Protein AF-A0A3N5JPS0-F1 (afdb_monomer)

Sequence (145 aa):
MRVRTIHRLLVFFALIMGLPGIAFTQTDYRVVGITFSGNFTIPRAQLLPLCSLQPDKKSIFFKSDQSDIPFSPALLEQDITMLTHFYQREGFLHVQVRSGDPQVNDKKRTVRLTILIQEGLPIRVSEFNLHSVDPADSMMLSSLL

Radius of gyration: 27.39 Å; Cα contacts (8 Å, |Δi|>4): 164; chains: 1; bounding box: 68×57×78 Å

pLDDT: mean 77.96, std 19.3, range [40.16, 98.31]

Structure (mmCIF, N/CA/C/O backbone):
data_AF-A0A3N5JPS0-F1
#
_entry.id   AF-A0A3N5JPS0-F1
#
loop_
_atom_site.group_PDB
_atom_site.id
_atom_site.type_symbol
_atom_site.label_atom_id
_atom_site.label_alt_id
_atom_site.label_comp_id
_atom_site.label_asym_id
_atom_site.label_entity_id
_atom_site.label_seq_id
_atom_site.pdbx_PDB_ins_code
_atom_site.Cartn_x
_atom_site.Cartn_y
_atom_site.Cartn_z
_atom_site.occupancy
_atom_site.B_iso_or_equiv
_atom_site.auth_seq_id
_atom_site.auth_comp_id
_atom_site.auth_asym_id
_atom_site.auth_atom_id
_atom_site.pdbx_PDB_model_num
ATOM 1 N N . MET A 1 1 ? 22.306 36.775 54.691 1.00 49.44 1 MET A N 1
ATOM 2 C CA . MET A 1 1 ? 22.203 35.333 54.348 1.00 49.44 1 MET A CA 1
ATOM 3 C C . MET A 1 1 ? 20.765 35.000 53.948 1.00 49.44 1 MET A C 1
ATOM 5 O O . MET A 1 1 ? 19.949 34.757 54.823 1.00 49.44 1 MET A O 1
ATOM 9 N N . ARG A 1 2 ? 20.406 35.060 52.655 1.00 54.06 2 ARG A N 1
ATOM 10 C CA . ARG A 1 2 ? 19.024 34.778 52.201 1.00 54.06 2 ARG A CA 1
ATOM 11 C C . ARG A 1 2 ? 18.967 34.397 50.709 1.00 54.06 2 ARG A C 1
ATOM 13 O O . ARG A 1 2 ? 18.306 35.048 49.924 1.00 54.06 2 ARG A O 1
ATOM 20 N N . VAL A 1 3 ? 19.734 33.377 50.307 1.00 51.06 3 VAL A N 1
ATOM 21 C CA . VAL A 1 3 ? 19.746 32.857 48.912 1.00 51.06 3 VAL A CA 1
ATOM 22 C C . VAL A 1 3 ? 19.683 31.316 48.857 1.00 51.06 3 VAL A C 1
ATOM 24 O O . VAL A 1 3 ? 19.320 30.733 47.844 1.00 51.06 3 VAL A O 1
ATOM 27 N N . ARG A 1 4 ? 19.940 30.617 49.975 1.00 48.25 4 ARG A N 1
ATOM 28 C CA . ARG A 1 4 ? 19.993 29.141 50.031 1.00 48.25 4 ARG A CA 1
ATOM 29 C C . ARG A 1 4 ? 18.626 28.435 50.064 1.00 48.25 4 ARG A C 1
ATOM 31 O O . ARG A 1 4 ? 18.573 27.238 49.805 1.00 48.25 4 ARG A O 1
ATOM 38 N N . THR A 1 5 ? 17.529 29.136 50.352 1.00 50.34 5 THR A N 1
ATOM 39 C CA . THR A 1 5 ? 16.177 28.545 50.442 1.00 50.34 5 THR A CA 1
ATOM 40 C C . THR A 1 5 ? 15.437 28.472 49.104 1.00 50.34 5 THR A C 1
ATOM 42 O O . THR A 1 5 ? 14.580 27.612 48.945 1.00 50.34 5 THR A O 1
ATOM 45 N N . ILE A 1 6 ? 15.795 29.301 48.117 1.00 53.19 6 ILE A N 1
ATOM 46 C CA . ILE A 1 6 ? 15.101 29.363 46.814 1.00 53.19 6 ILE A CA 1
ATOM 47 C C . ILE A 1 6 ? 15.521 28.189 45.913 1.00 53.19 6 ILE A C 1
ATOM 49 O O . ILE A 1 6 ? 14.703 27.618 45.196 1.00 53.19 6 ILE A O 1
ATOM 53 N N . HIS A 1 7 ? 16.777 27.745 46.024 1.00 48.44 7 HIS A N 1
ATOM 54 C CA . HIS A 1 7 ? 17.292 26.615 45.245 1.00 48.44 7 HIS A CA 1
ATOM 55 C C . HIS A 1 7 ? 16.695 25.262 45.671 1.00 48.44 7 HIS A C 1
ATOM 57 O O . HIS A 1 7 ? 16.560 24.362 44.850 1.00 48.44 7 HIS A O 1
ATOM 63 N N . ARG A 1 8 ? 16.270 25.124 46.937 1.00 49.91 8 ARG A N 1
ATOM 64 C CA . ARG A 1 8 ? 15.576 23.917 47.422 1.00 49.91 8 ARG A CA 1
ATOM 65 C C . ARG A 1 8 ? 14.105 23.852 46.991 1.00 49.91 8 ARG A C 1
ATOM 67 O O . ARG A 1 8 ? 13.559 22.758 46.933 1.00 49.91 8 ARG A O 1
ATOM 74 N N . LEU A 1 9 ? 13.488 24.987 46.649 1.00 50.62 9 LEU A N 1
ATOM 75 C CA . LEU A 1 9 ? 12.098 25.048 46.181 1.00 50.62 9 LEU A CA 1
ATOM 76 C C . LEU A 1 9 ? 11.981 24.762 44.670 1.00 50.62 9 LEU A C 1
ATOM 78 O O . LEU A 1 9 ? 11.037 24.108 44.239 1.00 50.62 9 LEU A O 1
ATOM 82 N N . LEU A 1 10 ? 12.970 25.185 43.872 1.00 50.06 10 LEU A N 1
ATOM 83 C CA . LEU A 1 10 ? 13.001 24.956 42.418 1.00 50.06 10 LEU A CA 1
ATOM 84 C C . LEU A 1 10 ? 13.234 23.486 42.037 1.00 50.06 10 LEU A C 1
ATOM 86 O O . LEU A 1 10 ? 12.631 23.000 41.085 1.00 50.06 10 LEU A O 1
ATOM 90 N N . VAL A 1 11 ? 14.039 22.751 42.810 1.00 52.22 11 VAL A N 1
ATOM 91 C CA . VAL A 1 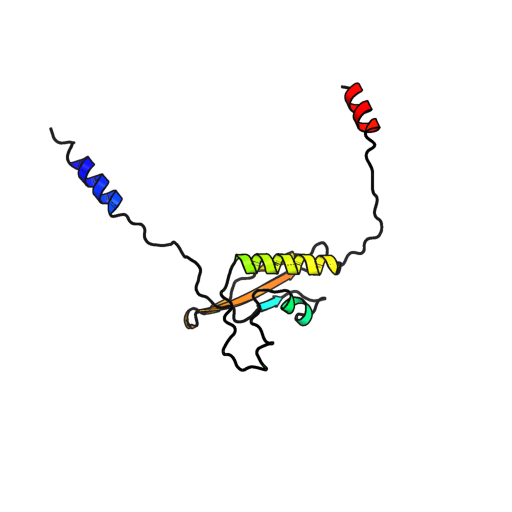11 ? 14.246 21.306 42.587 1.00 52.22 11 VAL A CA 1
ATOM 92 C C . VAL A 1 11 ? 12.985 20.500 42.925 1.00 52.22 11 VAL A C 1
ATOM 94 O O . VAL A 1 11 ? 12.714 19.487 42.291 1.00 52.22 11 VAL A O 1
ATOM 97 N N . PHE A 1 12 ? 12.158 20.980 43.859 1.00 49.59 12 PHE A N 1
ATOM 98 C CA . PHE A 1 12 ? 10.878 20.343 44.182 1.00 49.59 12 PHE A CA 1
ATOM 99 C C . PHE A 1 12 ? 9.798 20.612 43.123 1.00 49.59 12 PHE A C 1
ATOM 101 O O . PHE A 1 12 ? 8.972 19.744 42.851 1.00 49.59 12 PHE A O 1
ATOM 108 N N . PHE A 1 13 ? 9.839 21.776 42.466 1.00 48.88 13 PHE A N 1
ATOM 109 C CA . PHE A 1 13 ? 8.948 22.089 41.344 1.00 48.88 13 PHE A CA 1
ATOM 110 C C . PHE A 1 13 ? 9.322 21.322 40.063 1.00 48.88 13 PHE A C 1
ATOM 112 O O . PHE A 1 13 ? 8.443 20.928 39.303 1.00 48.88 13 PHE A O 1
ATOM 119 N N . ALA A 1 14 ? 10.608 21.012 39.866 1.00 49.66 14 ALA A N 1
ATOM 120 C CA . ALA A 1 14 ? 11.073 20.165 38.764 1.00 49.66 14 ALA A CA 1
ATOM 121 C C . ALA A 1 14 ? 10.759 18.664 38.952 1.00 49.66 14 ALA A C 1
ATOM 123 O O . ALA A 1 14 ? 10.801 17.914 37.982 1.00 49.66 14 ALA A O 1
ATOM 124 N N . LEU A 1 15 ? 10.410 18.220 40.168 1.00 48.59 15 LEU A N 1
ATOM 125 C CA . LEU A 1 15 ? 10.036 16.824 40.447 1.00 48.59 15 LEU A CA 1
ATOM 126 C C . LEU A 1 15 ? 8.514 16.581 40.381 1.00 48.59 15 LEU A C 1
ATOM 128 O O . LEU A 1 15 ? 8.079 15.446 40.216 1.00 48.59 15 LEU A O 1
ATOM 132 N N . ILE A 1 16 ? 7.704 17.643 40.468 1.00 52.31 16 ILE A N 1
ATOM 133 C CA . ILE A 1 16 ? 6.235 17.596 40.310 1.00 52.31 16 ILE A CA 1
ATOM 134 C C . ILE A 1 16 ? 5.809 18.020 38.894 1.00 52.31 16 ILE A C 1
ATOM 136 O O . ILE A 1 16 ? 4.649 17.889 38.524 1.00 52.31 16 ILE A O 1
ATOM 140 N N . MET A 1 17 ? 6.748 18.425 38.039 1.00 51.94 17 MET A N 1
ATOM 141 C CA . MET A 1 17 ? 6.516 18.522 36.599 1.00 51.94 17 MET A CA 1
ATOM 142 C C . MET A 1 17 ? 6.784 17.166 35.938 1.00 51.94 17 MET A C 1
ATOM 144 O O . MET A 1 17 ? 7.565 17.031 34.998 1.00 51.94 17 MET A O 1
ATOM 148 N N . GLY A 1 18 ? 6.080 16.144 36.433 1.00 51.94 18 GLY A N 1
ATOM 149 C CA . GLY A 1 18 ? 5.630 15.108 35.528 1.00 51.94 18 GLY A CA 1
ATOM 150 C C . GLY A 1 18 ? 4.926 15.825 34.382 1.00 51.94 18 GLY A C 1
ATOM 151 O O . GLY A 1 18 ? 3.941 16.528 34.592 1.00 51.94 18 GLY A O 1
ATOM 152 N N . LEU A 1 19 ? 5.461 15.686 33.179 1.00 51.09 19 LEU A N 1
ATOM 153 C CA . LEU A 1 19 ? 4.683 15.797 31.959 1.00 51.09 19 LEU A CA 1
ATOM 154 C C . LEU A 1 19 ? 4.099 14.399 31.701 1.00 51.09 19 LEU A C 1
ATOM 156 O O . LEU A 1 19 ? 4.702 13.631 30.951 1.00 51.09 19 LEU A O 1
ATOM 160 N N . PRO A 1 20 ? 2.979 13.984 32.331 1.00 52.28 20 PRO A N 1
ATOM 161 C CA . PRO A 1 20 ? 2.184 12.926 31.755 1.00 52.28 20 PRO A CA 1
ATOM 162 C C . PRO A 1 20 ? 1.392 13.555 30.605 1.00 52.28 20 PRO A C 1
ATOM 164 O O . PRO A 1 20 ? 0.668 14.531 30.786 1.00 52.28 20 PRO A O 1
ATOM 167 N N . GLY A 1 21 ? 1.526 12.992 29.413 1.00 51.47 21 GLY A N 1
ATOM 168 C CA . GLY A 1 21 ? 0.786 13.434 28.234 1.00 51.47 21 GLY A CA 1
ATOM 169 C C . GLY A 1 21 ? 1.732 14.126 27.264 1.00 51.47 21 GLY A C 1
ATOM 170 O O . GLY A 1 21 ? 2.108 15.270 27.457 1.00 51.47 21 GLY A O 1
ATOM 171 N N . ILE A 1 22 ? 2.208 13.475 26.213 1.00 46.66 22 ILE A N 1
ATOM 172 C CA . ILE A 1 22 ? 1.485 12.550 25.341 1.00 46.66 22 ILE A CA 1
ATOM 173 C C . ILE A 1 22 ? 2.487 11.535 24.801 1.00 46.66 22 ILE A C 1
ATOM 175 O O . ILE A 1 22 ? 2.943 11.607 23.665 1.00 46.66 22 ILE A O 1
ATOM 179 N N . ALA A 1 23 ? 2.810 10.538 25.619 1.00 40.16 23 ALA A N 1
ATOM 180 C CA . ALA A 1 23 ? 3.092 9.240 25.041 1.00 40.16 23 ALA A CA 1
ATOM 181 C C . ALA A 1 23 ? 1.734 8.702 24.562 1.00 40.16 23 ALA A C 1
ATOM 183 O O . ALA A 1 23 ? 1.032 8.022 25.306 1.00 40.16 23 ALA A O 1
ATOM 184 N N . PHE A 1 24 ? 1.314 9.086 23.351 1.00 40.44 24 PHE A N 1
ATOM 185 C CA . PHE A 1 24 ? 0.329 8.310 22.599 1.00 40.44 24 PHE A CA 1
ATOM 186 C C . PHE A 1 24 ? 0.990 6.956 22.322 1.00 40.44 24 PHE A C 1
ATOM 188 O O . PHE A 1 24 ? 1.629 6.756 21.293 1.00 40.44 24 PHE A O 1
ATOM 195 N N . THR A 1 25 ? 0.953 6.051 23.297 1.00 48.25 25 THR A N 1
ATOM 196 C CA . THR A 1 25 ? 1.373 4.671 23.083 1.00 48.25 25 THR A CA 1
ATOM 197 C C . THR A 1 25 ? 0.256 3.952 22.329 1.00 48.25 25 THR A C 1
ATOM 199 O O . THR A 1 25 ? -0.919 4.259 22.520 1.00 48.25 25 THR A O 1
ATOM 202 N N . GLN A 1 26 ? 0.672 3.088 21.395 1.00 50.97 26 GLN A N 1
ATOM 203 C CA . GLN A 1 26 ? -0.107 2.367 20.375 1.00 50.97 26 GLN A CA 1
ATOM 204 C C . GLN A 1 26 ? -1.632 2.468 20.499 1.00 50.97 26 GLN A C 1
ATOM 206 O O . GLN A 1 26 ? -2.260 1.879 21.374 1.00 50.97 26 GLN A O 1
ATOM 211 N N . THR A 1 27 ? -2.223 3.204 19.564 1.00 57.75 27 THR A N 1
ATOM 212 C CA . THR A 1 27 ? -3.659 3.388 19.418 1.00 57.75 27 THR A CA 1
ATOM 213 C C . THR A 1 27 ? -4.357 2.023 19.300 1.00 57.75 27 THR A C 1
ATOM 215 O O . THR A 1 27 ? -4.163 1.323 18.312 1.00 57.75 27 THR A O 1
ATOM 218 N N . ASP A 1 28 ? -5.186 1.663 20.290 1.00 73.88 28 ASP A N 1
ATOM 219 C CA . ASP A 1 28 ? -6.029 0.446 20.378 1.00 73.88 28 ASP A CA 1
ATOM 220 C C . ASP A 1 28 ? -7.165 0.435 19.327 1.00 73.88 28 ASP A C 1
ATOM 222 O O . ASP A 1 28 ? -8.338 0.223 19.628 1.00 73.88 28 ASP A O 1
ATOM 226 N N . TYR A 1 29 ? -6.839 0.768 18.079 1.00 86.44 29 TYR A N 1
ATOM 227 C CA . TYR A 1 29 ? -7.777 0.824 16.968 1.00 86.44 29 TYR A CA 1
ATOM 228 C C . TYR A 1 29 ? -7.654 -0.443 16.142 1.00 86.44 29 TYR A C 1
ATOM 230 O O . TYR A 1 29 ? -6.555 -0.881 15.818 1.00 86.44 29 TYR A O 1
ATOM 238 N N . ARG A 1 30 ? -8.791 -1.015 15.759 1.00 87.88 30 ARG A N 1
ATOM 239 C CA . ARG A 1 30 ? -8.849 -2.229 14.936 1.00 87.88 30 ARG A CA 1
ATOM 240 C C . ARG A 1 30 ? -9.088 -1.889 13.477 1.00 87.88 30 ARG A C 1
ATOM 242 O O . ARG A 1 30 ? -9.921 -1.032 13.163 1.00 87.88 30 ARG A O 1
ATOM 249 N N . VAL A 1 31 ? -8.389 -2.573 12.580 1.00 87.75 31 VAL A N 1
ATOM 250 C CA . VAL A 1 31 ? -8.564 -2.381 11.138 1.00 87.75 31 VAL A CA 1
ATOM 251 C C . VAL A 1 31 ? -9.817 -3.119 10.673 1.00 87.75 31 VAL A C 1
ATOM 253 O O . VAL A 1 31 ? -9.854 -4.343 10.615 1.00 87.75 31 VAL A O 1
ATOM 256 N N . VAL A 1 32 ? -10.857 -2.371 10.296 1.00 87.25 32 VAL A N 1
ATOM 257 C CA . VAL A 1 32 ? -12.124 -2.954 9.800 1.00 87.25 32 VAL A CA 1
ATOM 258 C C . VAL A 1 32 ? -12.119 -3.215 8.300 1.00 87.25 32 VAL A C 1
ATOM 260 O O . VAL A 1 32 ? -12.996 -3.900 7.770 1.00 87.25 32 VAL A O 1
ATOM 263 N N . GLY A 1 33 ? -11.155 -2.647 7.582 1.00 87.19 33 GLY A N 1
ATOM 264 C CA . GLY A 1 33 ? -11.007 -2.911 6.165 1.00 87.19 33 GLY A CA 1
ATOM 265 C C . GLY A 1 33 ? -10.015 -2.001 5.470 1.00 87.19 33 GLY A C 1
ATOM 266 O O . GLY A 1 33 ? -9.729 -0.888 5.913 1.00 87.19 33 GLY A O 1
ATOM 267 N N . ILE A 1 34 ? -9.559 -2.504 4.328 1.00 91.44 34 ILE A N 1
ATOM 268 C CA . ILE A 1 34 ? -8.644 -1.831 3.416 1.00 91.44 34 ILE A CA 1
ATOM 269 C C . ILE A 1 34 ? -9.369 -1.593 2.091 1.00 91.44 34 ILE A C 1
ATOM 271 O O . ILE A 1 34 ? -10.016 -2.493 1.522 1.00 91.44 34 ILE A O 1
ATOM 275 N N . THR A 1 35 ? -9.271 -0.358 1.623 1.00 93.81 35 THR A N 1
ATOM 276 C CA . THR A 1 35 ? -9.745 0.099 0.318 1.00 93.81 35 THR A CA 1
ATOM 277 C C . THR A 1 35 ? -8.559 0.559 -0.517 1.00 93.81 35 THR A C 1
ATOM 279 O O . THR A 1 35 ? -7.552 0.999 0.029 1.00 93.81 35 THR A O 1
ATOM 282 N N . PHE A 1 36 ? -8.672 0.420 -1.834 1.00 96.75 36 PHE A N 1
ATOM 283 C CA . PHE A 1 36 ? -7.640 0.813 -2.786 1.00 96.75 36 PHE A CA 1
ATOM 284 C C . PHE A 1 36 ? -8.229 1.858 -3.726 1.00 96.75 36 PHE A C 1
ATOM 286 O O . PHE A 1 36 ? -9.407 1.764 -4.083 1.00 96.75 36 PHE A O 1
ATOM 293 N N . SER A 1 37 ? -7.423 2.849 -4.091 1.00 97.38 37 SER A N 1
ATOM 294 C CA . SER A 1 37 ? -7.773 3.884 -5.060 1.00 97.38 37 SER A CA 1
ATOM 295 C C . SER A 1 37 ? -6.640 4.038 -6.065 1.00 97.38 37 SER A C 1
ATOM 297 O O . SER A 1 37 ? -5.474 4.026 -5.678 1.00 97.38 37 SER A O 1
ATOM 299 N N . GLY A 1 38 ? -6.984 4.184 -7.345 1.00 96.25 38 GLY A N 1
ATOM 300 C CA . GLY A 1 38 ? -6.020 4.296 -8.443 1.00 96.25 38 GLY A CA 1
ATOM 301 C C . GLY A 1 38 ? -5.458 2.963 -8.954 1.00 96.25 38 GLY A C 1
ATOM 302 O O . GLY A 1 38 ? -4.598 2.964 -9.826 1.00 96.25 38 GLY A O 1
ATOM 303 N N . ASN A 1 39 ? -5.968 1.827 -8.466 1.00 96.81 39 ASN A N 1
ATOM 304 C CA . ASN A 1 39 ? -5.674 0.502 -9.012 1.00 96.81 39 ASN A CA 1
ATOM 305 C C . ASN A 1 39 ? -6.539 0.226 -10.262 1.00 96.81 39 ASN A C 1
ATOM 307 O O . ASN A 1 39 ? -7.609 -0.382 -10.181 1.00 96.81 39 ASN A O 1
ATOM 311 N N . PHE A 1 40 ? -6.121 0.733 -11.419 1.00 96.06 40 PHE A N 1
ATOM 312 C CA . PHE A 1 40 ? -6.871 0.587 -12.670 1.00 96.06 40 PHE A CA 1
ATOM 313 C C . PHE A 1 40 ? -6.578 -0.736 -13.374 1.00 96.06 40 PHE A C 1
ATOM 315 O O . PHE A 1 40 ? -7.494 -1.349 -13.922 1.00 96.06 40 PHE A O 1
ATOM 322 N N . THR A 1 41 ? -5.325 -1.190 -13.338 1.00 96.06 41 THR A N 1
ATOM 323 C CA . THR A 1 41 ? -4.895 -2.395 -14.056 1.00 96.06 41 THR A CA 1
ATOM 324 C C . THR A 1 41 ? -5.020 -3.643 -13.194 1.00 96.06 41 THR A C 1
ATOM 326 O O . THR A 1 41 ? -5.503 -4.679 -13.653 1.00 96.06 41 THR A O 1
ATOM 329 N N . ILE A 1 42 ? -4.608 -3.551 -11.927 1.00 96.31 42 ILE A N 1
ATOM 330 C CA . ILE A 1 42 ? -4.590 -4.696 -11.015 1.00 96.31 42 ILE A CA 1
ATOM 331 C C . ILE A 1 42 ? -5.844 -4.673 -10.127 1.00 96.31 42 ILE A C 1
ATOM 333 O O . ILE A 1 42 ? -6.082 -3.710 -9.386 1.00 96.31 42 ILE A O 1
ATOM 337 N N . PRO A 1 43 ? -6.677 -5.729 -10.148 1.00 96.62 43 PRO A N 1
ATOM 338 C CA . PRO A 1 43 ? -7.913 -5.743 -9.385 1.00 96.62 43 PRO A CA 1
ATOM 339 C C . PRO A 1 43 ? -7.649 -5.916 -7.886 1.00 96.62 43 PRO A C 1
ATOM 341 O O . PRO A 1 43 ? -6.778 -6.673 -7.456 1.00 96.62 43 PRO A O 1
ATOM 344 N N . ARG A 1 44 ? -8.519 -5.315 -7.066 1.00 94.50 44 ARG A N 1
ATOM 345 C CA . ARG A 1 44 ? -8.496 -5.423 -5.595 1.00 94.50 44 ARG A CA 1
ATOM 346 C C . ARG A 1 44 ? -8.373 -6.860 -5.079 1.00 94.50 44 ARG A C 1
ATOM 348 O O . ARG A 1 44 ? -7.777 -7.072 -4.031 1.00 94.50 44 ARG A O 1
ATOM 355 N N . ALA A 1 45 ? -8.950 -7.837 -5.778 1.00 92.69 45 ALA A N 1
ATOM 356 C CA . ALA A 1 45 ? -8.893 -9.244 -5.383 1.00 92.69 45 ALA A CA 1
ATOM 357 C C . ALA A 1 45 ? -7.466 -9.822 -5.371 1.00 92.69 45 ALA A C 1
ATOM 359 O O . ALA A 1 45 ? -7.219 -10.765 -4.627 1.00 92.69 45 ALA A O 1
ATOM 360 N N . GLN A 1 46 ? -6.547 -9.253 -6.155 1.00 94.75 46 GLN A N 1
ATOM 361 C CA . GLN A 1 46 ? -5.134 -9.638 -6.178 1.00 94.75 46 GLN A CA 1
ATOM 362 C C . GLN A 1 46 ? -4.297 -8.831 -5.179 1.00 94.75 46 GLN A C 1
ATOM 364 O O . GLN A 1 46 ? -3.356 -9.366 -4.609 1.00 94.75 46 GLN A O 1
ATOM 369 N N . LEU A 1 47 ? -4.670 -7.572 -4.923 1.00 94.88 47 LEU A N 1
ATOM 370 C CA . LEU A 1 47 ? -3.960 -6.701 -3.978 1.00 94.88 47 LEU A CA 1
ATOM 371 C C . LEU A 1 47 ? -4.259 -7.048 -2.519 1.00 94.88 47 LEU A C 1
ATOM 373 O O . LEU A 1 47 ? -3.366 -7.082 -1.682 1.00 94.88 47 LEU A O 1
ATOM 377 N N . LEU A 1 48 ? -5.531 -7.306 -2.208 1.00 92.31 48 LEU A N 1
ATOM 378 C CA . LEU A 1 48 ? -5.995 -7.486 -0.837 1.00 92.31 48 LEU A CA 1
ATOM 379 C C . LEU A 1 48 ? -5.284 -8.641 -0.093 1.00 92.31 48 LEU A C 1
ATOM 381 O O . LEU A 1 48 ? -4.884 -8.401 1.042 1.00 92.31 48 LEU A O 1
ATOM 385 N N . PRO A 1 49 ? -5.050 -9.827 -0.698 1.00 91.81 49 PRO A N 1
ATOM 386 C CA . PRO A 1 49 ? -4.340 -10.929 -0.041 1.00 91.81 49 PRO A CA 1
ATOM 387 C C . PRO A 1 49 ? -2.866 -10.655 0.284 1.00 91.81 49 PRO A C 1
ATOM 389 O O . PRO A 1 49 ? -2.267 -11.435 1.018 1.00 91.81 49 PRO A O 1
ATOM 392 N N . LEU A 1 50 ? -2.270 -9.602 -0.286 1.00 91.94 50 LEU A N 1
ATOM 393 C CA . LEU A 1 50 ? -0.891 -9.197 0.003 1.00 91.94 50 LEU A CA 1
ATOM 394 C C . LEU A 1 50 ? -0.794 -8.365 1.287 1.00 91.94 50 LEU A C 1
ATOM 396 O O . LEU A 1 50 ? 0.299 -8.200 1.817 1.00 91.94 50 LEU A O 1
ATOM 400 N N . CYS A 1 51 ? -1.915 -7.822 1.774 1.00 91.25 51 CYS A N 1
ATOM 401 C CA . CYS A 1 51 ? -1.940 -6.976 2.959 1.00 91.25 51 CYS A CA 1
ATOM 402 C C . CYS A 1 51 ? -2.067 -7.809 4.238 1.00 91.25 51 CYS A C 1
ATOM 404 O O . CYS A 1 51 ? -3.039 -8.539 4.438 1.00 91.25 51 CYS A O 1
ATOM 406 N N . SER A 1 52 ? -1.128 -7.606 5.153 1.00 87.50 52 SER A N 1
ATOM 407 C CA . SER A 1 52 ? -1.094 -8.187 6.495 1.00 87.50 52 SER A CA 1
ATOM 408 C C . SER A 1 52 ? -2.166 -7.579 7.403 1.00 87.50 52 SER A C 1
ATOM 410 O O . SER A 1 52 ? -2.666 -8.248 8.304 1.00 87.50 52 SER A O 1
ATOM 412 N N . LEU A 1 53 ? -2.558 -6.321 7.159 1.00 83.38 53 LEU A N 1
ATOM 413 C CA . LEU A 1 53 ? -3.626 -5.629 7.895 1.00 83.38 53 LEU A CA 1
ATOM 414 C C . LEU A 1 53 ? -5.046 -6.013 7.434 1.00 83.38 53 LEU A C 1
ATOM 416 O O . LEU A 1 53 ? -6.024 -5.358 7.808 1.00 83.38 53 LEU A O 1
ATOM 420 N N . GLN A 1 54 ? -5.194 -7.041 6.593 1.00 76.56 54 GLN A N 1
ATOM 421 C CA . GLN A 1 54 ? -6.498 -7.473 6.109 1.00 76.56 54 GLN A CA 1
ATOM 422 C C . GLN A 1 54 ? -7.236 -8.314 7.168 1.00 76.56 54 GLN A C 1
ATOM 424 O O . GLN A 1 54 ? -6.761 -9.399 7.493 1.00 76.56 54 GLN A O 1
ATOM 429 N N . PRO A 1 55 ? -8.448 -7.923 7.615 1.00 64.06 55 PRO A N 1
ATOM 430 C CA . PRO A 1 55 ? -9.272 -8.800 8.442 1.00 64.06 55 PRO A CA 1
ATOM 431 C C . PRO A 1 55 ? -9.592 -10.097 7.680 1.00 64.06 55 PRO A C 1
ATOM 433 O O . PRO A 1 55 ? -10.109 -10.064 6.551 1.00 64.06 55 PRO A O 1
ATOM 436 N N . ASP A 1 56 ? -9.226 -11.232 8.276 1.00 58.69 56 ASP A N 1
ATOM 437 C CA . ASP A 1 56 ? -9.328 -12.551 7.663 1.00 58.69 56 ASP A CA 1
ATOM 438 C C . ASP A 1 56 ? -10.798 -12.909 7.393 1.00 58.69 56 ASP A C 1
ATOM 440 O O . ASP A 1 56 ? -11.656 -12.883 8.274 1.00 58.69 56 ASP A O 1
ATOM 444 N N . LYS A 1 57 ? -11.095 -13.259 6.139 1.00 54.34 57 LYS A N 1
ATOM 445 C CA . LYS A 1 57 ? -12.411 -13.761 5.719 1.00 54.34 57 LYS A CA 1
ATOM 446 C C . LYS A 1 57 ? -12.461 -15.289 5.639 1.00 54.34 57 LYS A C 1
ATOM 448 O O . LYS A 1 57 ? -13.530 -15.839 5.401 1.00 54.34 57 LYS A O 1
ATOM 453 N N . LYS A 1 58 ? -11.340 -16.002 5.786 1.00 48.88 58 LYS A N 1
ATOM 454 C CA . LYS A 1 58 ? -11.305 -17.471 5.700 1.00 48.88 58 LYS A CA 1
ATOM 455 C C . LYS A 1 58 ? -11.799 -18.145 6.983 1.00 48.88 58 LYS A C 1
ATOM 457 O O . LYS A 1 58 ? -12.299 -19.264 6.908 1.00 48.88 58 LYS A O 1
ATOM 462 N N . SER A 1 59 ? -11.853 -17.425 8.105 1.00 46.25 59 SER A N 1
ATOM 463 C CA . SER A 1 59 ? -12.630 -17.810 9.295 1.00 46.25 59 SER A CA 1
ATOM 464 C C . SER A 1 59 ? -14.146 -17.548 9.146 1.00 46.25 59 SER A C 1
ATOM 466 O O . SER A 1 59 ? -14.807 -17.112 10.080 1.00 46.25 59 SER A O 1
ATOM 468 N N . ILE A 1 60 ? -14.729 -17.773 7.963 1.00 47.62 60 ILE A N 1
ATOM 469 C CA . ILE A 1 60 ? -16.195 -17.761 7.773 1.00 47.62 60 ILE A CA 1
ATOM 470 C C . ILE A 1 60 ? -16.785 -19.174 7.940 1.00 47.62 60 ILE A C 1
ATOM 472 O O . ILE A 1 60 ? -17.962 -19.304 8.269 1.00 47.62 60 ILE A O 1
ATOM 476 N N . PHE A 1 61 ? -15.986 -20.241 7.784 1.00 48.16 61 PHE A N 1
ATOM 477 C CA . PHE A 1 61 ? -16.474 -21.616 7.974 1.00 48.16 61 PHE A CA 1
ATOM 478 C C . PHE A 1 61 ? -16.549 -22.030 9.454 1.00 48.16 61 PHE A C 1
ATOM 480 O O . PHE A 1 61 ? -17.463 -22.746 9.853 1.00 48.16 61 PHE A O 1
ATOM 487 N N . PHE A 1 62 ? -15.651 -21.510 10.294 1.00 47.78 62 PHE A N 1
ATOM 488 C CA . PHE A 1 62 ? -15.766 -21.575 11.748 1.00 47.78 62 PHE A CA 1
ATOM 489 C C . PHE A 1 62 ? -16.162 -20.188 12.237 1.00 47.78 62 PHE A C 1
ATOM 491 O O . PHE A 1 62 ? -15.359 -19.263 12.182 1.00 47.78 62 PHE A O 1
ATOM 498 N N . LYS A 1 63 ? -17.421 -20.028 12.662 1.00 45.72 63 LYS A N 1
ATOM 499 C CA . LYS A 1 63 ? -17.904 -18.808 13.316 1.00 45.72 63 LYS A CA 1
ATOM 500 C C . LYS A 1 63 ? -16.988 -18.473 14.499 1.00 45.72 63 LYS A C 1
ATOM 502 O O . LYS A 1 63 ? -17.131 -19.062 15.565 1.00 45.72 63 LYS A O 1
ATOM 507 N N . SER A 1 64 ? -16.085 -17.522 14.301 1.00 40.41 64 SER A N 1
ATOM 508 C CA . SER A 1 64 ? -15.407 -16.796 15.366 1.00 40.41 64 SER A CA 1
ATOM 509 C C . SER A 1 64 ? -15.547 -15.317 15.048 1.00 40.41 64 SER A C 1
ATOM 511 O O . SER A 1 64 ? -15.303 -14.879 13.923 1.00 40.41 64 SER A O 1
ATOM 513 N N . ASP A 1 65 ? -16.076 -14.599 16.025 1.00 47.47 65 ASP A N 1
ATOM 514 C CA . ASP A 1 65 ? -16.355 -13.173 16.002 1.00 47.47 65 ASP A CA 1
ATOM 515 C C . ASP A 1 65 ? -15.101 -12.387 15.582 1.00 47.47 65 ASP A C 1
ATOM 517 O O . ASP A 1 65 ? -14.019 -12.658 16.088 1.00 47.47 65 ASP A O 1
ATOM 521 N N . GLN A 1 66 ? -15.264 -11.480 14.614 1.00 52.78 66 GLN A N 1
ATOM 522 C CA . GLN A 1 66 ? -14.343 -10.401 14.225 1.00 52.78 66 GLN A CA 1
ATOM 523 C C . GLN A 1 66 ? -12.840 -10.684 14.425 1.00 52.78 66 GLN A C 1
ATOM 525 O O . GLN A 1 66 ? -12.298 -10.522 15.513 1.00 52.78 66 GLN A O 1
ATOM 530 N N . SER A 1 67 ? -12.123 -11.012 13.344 1.00 53.31 67 SER A N 1
ATOM 531 C CA . SER A 1 67 ? -10.655 -11.017 13.337 1.00 53.31 67 SER A CA 1
ATOM 532 C C . SER A 1 67 ? -10.121 -9.599 13.613 1.00 53.31 67 SER A C 1
ATOM 534 O O . SER A 1 67 ? -9.946 -8.797 12.690 1.00 53.31 67 SER A O 1
ATOM 536 N N . ASP A 1 68 ? -9.921 -9.274 14.887 1.00 66.62 68 ASP A N 1
ATOM 537 C CA . ASP A 1 68 ? -9.426 -7.986 15.366 1.00 66.62 68 ASP A CA 1
ATOM 538 C C . ASP A 1 68 ? -7.928 -7.866 15.090 1.00 66.62 68 ASP A C 1
ATOM 540 O O . ASP A 1 68 ? -7.091 -8.246 15.908 1.00 66.62 68 ASP A O 1
ATOM 544 N N . ILE A 1 69 ? -7.574 -7.325 13.926 1.00 75.50 69 ILE A N 1
ATOM 545 C CA . ILE A 1 69 ? -6.187 -6.957 13.645 1.00 75.50 69 ILE A CA 1
ATOM 546 C C . ILE A 1 69 ? -5.960 -5.545 14.194 1.00 75.50 69 ILE A C 1
ATOM 548 O O . ILE A 1 69 ? -6.607 -4.601 13.715 1.00 75.50 69 ILE A O 1
ATOM 552 N N . PRO A 1 70 ? -5.078 -5.367 15.195 1.00 85.50 70 PRO A N 1
ATOM 553 C CA . PRO A 1 70 ? -4.750 -4.045 15.697 1.00 85.50 70 PRO A CA 1
ATOM 554 C C . PRO A 1 70 ? -4.038 -3.247 14.607 1.00 85.50 70 PRO A C 1
ATOM 556 O O . PRO A 1 70 ? -3.203 -3.762 13.859 1.00 85.50 70 PRO A O 1
ATOM 559 N N . PHE A 1 71 ? -4.364 -1.965 14.524 1.00 87.00 71 PHE A N 1
ATOM 560 C CA . PHE A 1 71 ? -3.671 -1.050 13.645 1.00 87.00 71 PHE A CA 1
ATOM 561 C C . PHE A 1 71 ? -2.215 -0.920 14.089 1.00 87.00 71 PHE A C 1
ATOM 563 O O . PHE A 1 71 ? -1.916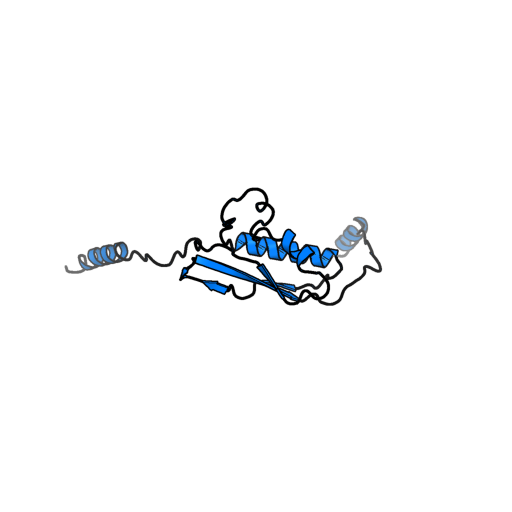 -0.532 15.216 1.00 87.00 71 PHE A O 1
ATOM 570 N N . SER A 1 72 ? -1.304 -1.226 13.171 1.00 88.56 72 SER A N 1
ATOM 571 C CA . SER A 1 72 ? 0.127 -1.060 13.367 1.00 88.56 72 SER A CA 1
ATOM 572 C C . SER A 1 72 ? 0.688 -0.261 12.196 1.00 88.56 72 SER A C 1
ATOM 574 O O . SER A 1 72 ? 0.635 -0.746 11.062 1.00 88.56 72 SER A O 1
ATOM 576 N N . PRO A 1 73 ? 1.261 0.930 12.442 1.00 89.19 73 PRO A N 1
ATOM 577 C CA . PRO A 1 73 ? 1.955 1.689 11.407 1.00 89.19 73 PRO A CA 1
ATOM 578 C C . PRO A 1 73 ? 3.059 0.871 10.729 1.00 89.19 73 PRO A C 1
ATOM 580 O O . PRO A 1 73 ? 3.214 0.937 9.519 1.00 89.19 73 PRO A O 1
ATOM 583 N N . ALA A 1 74 ? 3.774 0.030 11.483 1.00 90.00 74 ALA A N 1
ATOM 584 C CA . ALA A 1 74 ? 4.826 -0.820 10.929 1.00 90.00 74 ALA A CA 1
ATOM 585 C C . ALA A 1 74 ? 4.278 -1.858 9.933 1.00 90.00 74 ALA A C 1
ATOM 587 O O . ALA A 1 74 ? 4.880 -2.081 8.887 1.00 90.00 74 ALA A O 1
ATOM 588 N N . LEU A 1 75 ? 3.118 -2.457 10.228 1.00 90.56 75 LEU A N 1
ATOM 589 C CA . LEU A 1 75 ? 2.462 -3.378 9.295 1.00 90.56 75 LEU A CA 1
ATOM 590 C C . LEU A 1 75 ? 1.909 -2.644 8.068 1.00 90.56 75 LEU A C 1
ATOM 592 O O . LEU A 1 75 ? 1.939 -3.194 6.975 1.00 90.56 75 LEU A O 1
ATOM 596 N N . LEU A 1 76 ? 1.450 -1.399 8.225 1.00 92.56 76 LEU A N 1
ATOM 597 C CA . LEU A 1 76 ? 0.996 -0.585 7.098 1.00 92.56 76 LEU A CA 1
ATOM 598 C C . LEU A 1 76 ? 2.146 -0.272 6.133 1.00 92.56 76 LEU A C 1
ATOM 600 O O . LEU A 1 76 ? 1.988 -0.437 4.927 1.00 92.56 76 LEU A O 1
ATOM 604 N N . GLU A 1 77 ? 3.307 0.126 6.652 1.00 94.69 77 GLU A N 1
ATOM 605 C CA . GLU A 1 77 ? 4.502 0.370 5.833 1.00 94.69 77 GLU A CA 1
ATOM 606 C C . GLU A 1 77 ? 5.007 -0.910 5.151 1.00 94.69 77 GLU A C 1
ATOM 608 O O . GLU A 1 77 ? 5.397 -0.894 3.978 1.00 94.69 77 GLU A O 1
ATOM 613 N N . GLN A 1 78 ? 4.938 -2.047 5.850 1.00 95.06 78 GLN A N 1
ATOM 614 C CA . GLN A 1 78 ? 5.229 -3.350 5.256 1.00 95.06 78 GLN A CA 1
ATOM 615 C C . GLN A 1 78 ? 4.271 -3.660 4.097 1.00 95.06 78 GLN A C 1
ATOM 617 O O . GLN A 1 78 ? 4.725 -4.041 3.018 1.00 95.06 78 GLN A O 1
ATOM 622 N N . ASP A 1 79 ? 2.967 -3.455 4.286 1.00 95.50 79 ASP A N 1
ATOM 623 C CA . ASP A 1 79 ? 1.953 -3.693 3.256 1.00 95.50 79 ASP A CA 1
ATOM 624 C C . ASP A 1 79 ? 2.160 -2.772 2.039 1.00 95.50 79 ASP A C 1
ATOM 626 O O . ASP A 1 79 ? 2.090 -3.232 0.899 1.00 95.50 79 ASP A O 1
ATOM 630 N N . ILE A 1 80 ? 2.490 -1.493 2.256 1.00 97.31 80 ILE A N 1
ATOM 631 C CA . ILE A 1 80 ? 2.847 -0.543 1.185 1.00 97.31 80 ILE A CA 1
ATOM 632 C C . ILE A 1 80 ? 4.062 -1.045 0.394 1.00 97.31 80 ILE A C 1
ATOM 634 O O . ILE A 1 80 ? 4.053 -1.02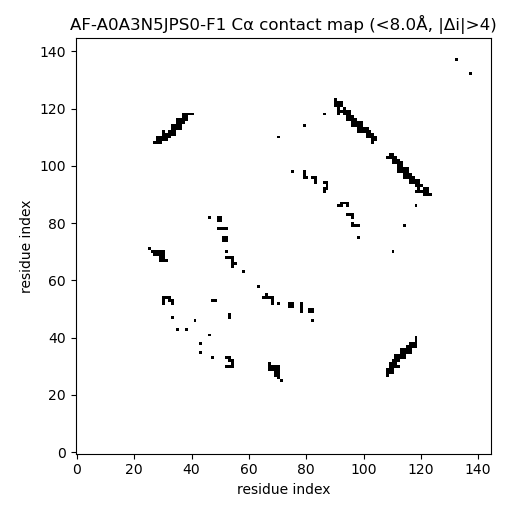7 -0.841 1.00 97.31 80 ILE A O 1
ATOM 638 N N . THR A 1 81 ? 5.089 -1.532 1.090 1.00 97.62 81 THR A N 1
ATOM 639 C CA . THR A 1 81 ? 6.306 -2.075 0.467 1.00 97.62 81 THR A CA 1
ATOM 640 C C . THR A 1 81 ? 5.994 -3.322 -0.363 1.00 97.62 81 THR A C 1
ATOM 642 O O . THR A 1 81 ? 6.415 -3.428 -1.517 1.00 97.62 81 THR A O 1
ATOM 645 N N . MET A 1 82 ? 5.196 -4.247 0.177 1.00 97.06 82 MET A N 1
ATOM 646 C CA . MET A 1 82 ? 4.779 -5.463 -0.528 1.00 97.06 82 MET A CA 1
ATOM 647 C C . MET A 1 82 ? 3.973 -5.148 -1.790 1.00 97.06 82 MET A C 1
ATOM 649 O O . MET A 1 82 ? 4.243 -5.717 -2.849 1.00 97.06 82 MET A O 1
ATOM 653 N N . LEU A 1 83 ? 3.025 -4.211 -1.705 1.00 97.75 83 LEU A N 1
ATOM 654 C CA . LEU A 1 83 ? 2.241 -3.762 -2.856 1.00 97.75 83 LEU A CA 1
ATOM 655 C C . LEU A 1 83 ? 3.128 -3.099 -3.913 1.00 97.75 83 LEU A C 1
ATOM 657 O O . LEU A 1 83 ? 2.984 -3.395 -5.097 1.00 97.75 83 LEU A O 1
ATOM 661 N N . THR A 1 84 ? 4.076 -2.258 -3.496 1.00 98.00 84 THR A N 1
ATOM 662 C CA . THR A 1 84 ? 5.041 -1.612 -4.401 1.00 98.00 84 THR A CA 1
ATOM 663 C C . THR A 1 84 ? 5.833 -2.658 -5.183 1.00 98.00 84 THR A C 1
ATOM 665 O O . THR A 1 84 ? 5.876 -2.611 -6.412 1.00 98.00 84 THR A O 1
ATOM 668 N N . HIS A 1 85 ? 6.394 -3.657 -4.499 1.00 97.69 85 HIS A N 1
ATOM 669 C CA . HIS A 1 85 ? 7.134 -4.734 -5.157 1.00 97.69 85 HIS A CA 1
ATOM 670 C C . HIS A 1 85 ? 6.260 -5.596 -6.064 1.00 97.69 85 HIS A C 1
ATOM 672 O O . HIS A 1 85 ? 6.712 -6.011 -7.130 1.00 97.69 85 HIS A O 1
ATOM 678 N N . PHE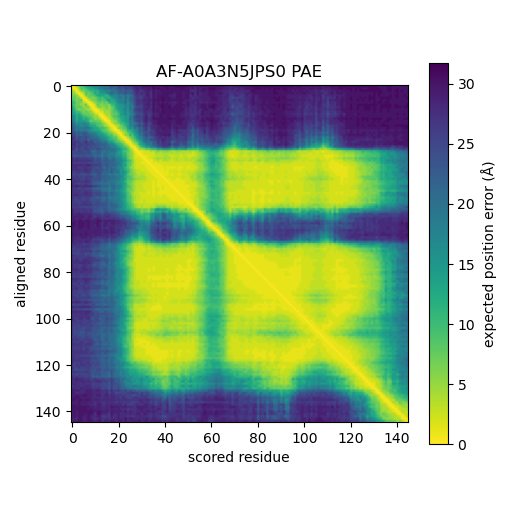 A 1 86 ? 5.016 -5.865 -5.668 1.00 97.69 86 PHE A N 1
ATOM 679 C CA . PHE A 1 86 ? 4.075 -6.589 -6.514 1.00 97.69 86 PHE A CA 1
ATOM 680 C C . PHE A 1 86 ? 3.829 -5.843 -7.830 1.00 97.69 86 PHE A C 1
ATOM 682 O O . PHE A 1 86 ? 4.032 -6.409 -8.899 1.00 97.69 86 PHE A O 1
ATOM 689 N N . TYR A 1 87 ? 3.511 -4.551 -7.767 1.00 97.31 87 TYR A N 1
ATOM 690 C CA . TYR A 1 87 ? 3.321 -3.720 -8.957 1.00 97.31 87 TYR A CA 1
ATOM 691 C C . TYR A 1 87 ? 4.571 -3.648 -9.846 1.00 97.31 87 TYR A C 1
ATOM 693 O O . TYR A 1 87 ? 4.467 -3.773 -11.066 1.00 97.31 87 TYR A O 1
ATOM 701 N N . GLN A 1 88 ? 5.758 -3.502 -9.252 1.00 96.31 88 GLN A N 1
ATOM 702 C CA . GLN A 1 88 ? 7.021 -3.496 -9.998 1.00 96.31 88 GLN A CA 1
ATOM 703 C C . GLN A 1 88 ? 7.248 -4.812 -10.752 1.00 96.31 88 GLN A C 1
ATOM 705 O O . GLN A 1 88 ? 7.684 -4.792 -11.902 1.00 96.31 88 GLN A O 1
ATOM 710 N N . ARG A 1 89 ? 6.909 -5.952 -10.136 1.00 95.06 89 ARG A N 1
ATOM 711 C CA . ARG A 1 89 ? 6.988 -7.276 -10.775 1.00 95.06 89 ARG A CA 1
ATOM 712 C C . ARG A 1 89 ? 6.000 -7.437 -11.929 1.00 95.06 89 ARG A C 1
ATOM 714 O O . ARG A 1 89 ? 6.329 -8.113 -12.897 1.00 95.06 89 ARG A O 1
ATOM 721 N N . GLU A 1 90 ? 4.847 -6.782 -11.851 1.00 95.50 90 GLU A N 1
ATOM 722 C CA . GLU A 1 90 ? 3.844 -6.739 -12.926 1.00 95.50 90 GLU A CA 1
ATOM 723 C C . GLU A 1 90 ? 4.176 -5.706 -14.028 1.00 95.50 90 GLU A C 1
ATOM 725 O O . GLU A 1 90 ? 3.402 -5.517 -14.964 1.00 95.50 90 GLU A O 1
ATOM 730 N N . GLY A 1 91 ? 5.340 -5.047 -13.955 1.00 95.38 91 GLY A N 1
ATOM 731 C CA . GLY A 1 91 ? 5.847 -4.140 -14.992 1.00 95.38 91 GLY A CA 1
ATOM 732 C C . GLY A 1 91 ? 5.663 -2.649 -14.698 1.00 95.38 91 GLY A C 1
ATOM 733 O O . GLY A 1 91 ? 6.059 -1.816 -15.512 1.00 95.38 91 GLY A O 1
ATOM 734 N N . PHE A 1 92 ? 5.122 -2.276 -13.540 1.00 96.88 92 PHE A N 1
ATOM 735 C CA . PHE A 1 92 ? 4.930 -0.879 -13.136 1.00 96.88 92 PHE A CA 1
ATOM 736 C C . PHE A 1 92 ? 6.117 -0.374 -12.308 1.00 96.88 92 PHE A C 1
ATOM 738 O O . PHE A 1 92 ? 6.027 -0.197 -11.094 1.00 96.88 92 PHE A O 1
ATOM 745 N N . LEU A 1 93 ? 7.265 -0.154 -12.957 1.00 94.19 93 LEU A N 1
ATOM 746 C CA . LEU A 1 93 ? 8.514 0.186 -12.258 1.00 94.19 93 LEU A CA 1
ATOM 747 C C . LEU A 1 93 ? 8.429 1.499 -11.456 1.00 94.19 93 LEU A C 1
ATOM 749 O O . LEU A 1 93 ? 9.010 1.605 -10.378 1.00 94.19 93 LEU A O 1
ATOM 753 N N . HIS A 1 94 ? 7.681 2.479 -11.970 1.00 95.75 94 HIS A N 1
ATOM 754 C CA . HIS A 1 94 ? 7.518 3.811 -11.374 1.00 95.75 94 HIS A CA 1
ATOM 755 C C . HIS A 1 94 ? 6.255 3.950 -10.512 1.00 95.75 94 HIS A C 1
ATOM 757 O O . HIS A 1 94 ? 5.793 5.070 -10.280 1.00 95.75 94 HIS A O 1
ATOM 763 N N . VAL A 1 95 ? 5.675 2.832 -10.067 1.00 97.81 95 VAL A N 1
ATOM 764 C CA . VAL A 1 95 ? 4.502 2.852 -9.193 1.00 97.81 95 VAL A CA 1
ATOM 765 C C . VAL A 1 95 ? 4.782 3.660 -7.922 1.00 97.81 95 VAL A C 1
ATOM 767 O O . VAL A 1 95 ? 5.848 3.547 -7.315 1.00 97.81 95 VAL A O 1
ATOM 770 N N . GLN A 1 96 ? 3.805 4.456 -7.490 1.00 98.00 96 GLN A N 1
ATOM 771 C CA . GLN A 1 96 ? 3.819 5.083 -6.169 1.00 98.00 96 GLN A CA 1
ATOM 772 C C . GLN A 1 96 ? 2.649 4.555 -5.350 1.00 98.00 96 GLN A C 1
ATOM 774 O O . GLN A 1 96 ? 1.489 4.746 -5.719 1.00 98.00 96 GLN A O 1
ATOM 779 N N . VAL A 1 97 ? 2.956 3.914 -4.225 1.00 97.88 97 VAL A N 1
ATOM 780 C CA . VAL A 1 97 ? 1.966 3.429 -3.260 1.00 97.88 97 VAL A CA 1
ATOM 781 C C . VAL A 1 97 ? 2.106 4.244 -1.981 1.00 97.88 97 VAL A C 1
ATOM 783 O O . VAL A 1 97 ? 3.211 4.414 -1.470 1.00 97.88 97 VAL A O 1
ATOM 786 N N . ARG A 1 98 ? 0.996 4.787 -1.479 1.00 97.25 98 ARG A N 1
ATOM 787 C CA . ARG A 1 98 ? 0.962 5.602 -0.256 1.00 97.25 98 ARG A CA 1
ATOM 788 C C . ARG A 1 98 ? -0.268 5.257 0.575 1.00 97.25 98 ARG A C 1
ATOM 790 O O . ARG A 1 98 ? -1.303 4.867 0.032 1.00 97.25 98 ARG A O 1
ATOM 797 N N . SER A 1 99 ? -0.184 5.450 1.885 1.00 95.00 99 SER A N 1
ATOM 798 C CA .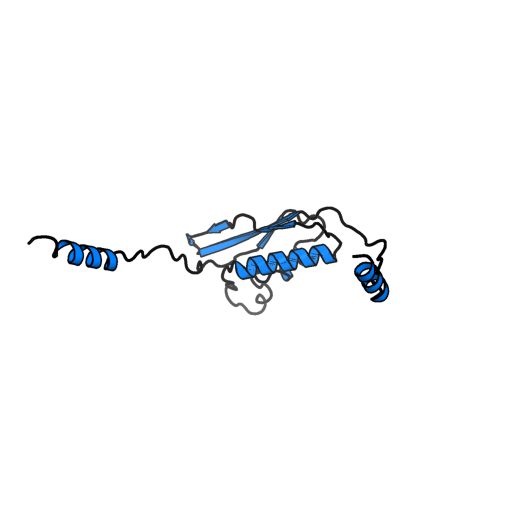 SER A 1 99 ? -1.373 5.496 2.734 1.00 95.00 99 SER A CA 1
ATOM 799 C C . SER A 1 99 ? -2.084 6.840 2.554 1.00 95.00 99 SER A C 1
ATOM 801 O O . SER A 1 99 ? -1.457 7.896 2.494 1.00 95.00 99 SER A O 1
ATOM 803 N N . GLY A 1 100 ? -3.405 6.795 2.404 1.00 92.50 100 GLY A N 1
ATOM 804 C CA . GLY A 1 100 ? -4.263 7.965 2.554 1.00 92.50 100 GLY A CA 1
ATOM 805 C C . GLY A 1 100 ? -4.631 8.195 4.019 1.00 92.50 100 GLY A C 1
ATOM 806 O O . GLY A 1 100 ? -4.278 7.399 4.893 1.00 92.50 100 GLY A O 1
ATOM 807 N N . ASP A 1 101 ? -5.402 9.251 4.270 1.00 90.50 101 ASP A N 1
ATOM 808 C CA . ASP A 1 101 ? -5.864 9.574 5.618 1.00 90.50 101 ASP A CA 1
ATOM 809 C C . ASP A 1 101 ? -6.731 8.436 6.193 1.00 90.50 101 ASP A C 1
ATOM 811 O O . ASP A 1 101 ? -7.738 8.047 5.580 1.00 90.50 101 ASP A O 1
ATOM 815 N N . PRO A 1 102 ? -6.368 7.874 7.362 1.00 88.69 102 PRO A N 1
ATOM 816 C CA . PRO A 1 102 ? -7.154 6.827 7.990 1.00 88.69 102 PRO A CA 1
ATOM 817 C C . PRO A 1 102 ? -8.538 7.347 8.387 1.00 88.69 102 PRO A C 1
ATOM 819 O O . PRO A 1 102 ? -8.674 8.371 9.056 1.00 88.69 102 PRO A O 1
ATOM 822 N N . GLN A 1 103 ? -9.585 6.607 8.033 1.00 90.94 103 GLN A N 1
ATOM 823 C CA . GLN A 1 103 ? -10.941 6.914 8.477 1.00 90.94 103 GLN A CA 1
ATOM 824 C C . GLN A 1 103 ? -11.169 6.302 9.856 1.00 90.94 103 GLN A C 1
ATOM 826 O O . GLN A 1 103 ? -11.462 5.108 9.984 1.00 90.94 103 GLN A O 1
ATOM 831 N N . VAL A 1 104 ? -11.002 7.127 10.885 1.00 89.12 104 VAL A N 1
ATOM 832 C CA . VAL A 1 104 ? -11.098 6.728 12.290 1.00 89.12 104 VAL A CA 1
ATOM 833 C C . VAL A 1 104 ? -12.537 6.852 12.798 1.00 89.12 104 VAL A C 1
ATOM 835 O O . VAL A 1 104 ? -13.240 7.822 12.522 1.00 89.12 104 VAL A O 1
ATOM 838 N N . ASN A 1 105 ? -12.982 5.856 13.560 1.00 88.12 105 ASN A N 1
ATOM 839 C CA . ASN A 1 105 ? -14.228 5.886 14.314 1.00 88.12 105 ASN A CA 1
ATOM 840 C C . ASN A 1 105 ? -13.928 5.638 15.795 1.00 88.12 105 ASN A C 1
ATOM 842 O O . ASN A 1 105 ? -13.858 4.487 16.237 1.00 88.12 105 ASN A O 1
ATOM 846 N N . ASP A 1 106 ? -13.796 6.728 16.551 1.00 87.00 106 ASP A N 1
ATOM 847 C CA . ASP A 1 106 ? -13.432 6.712 17.975 1.00 87.00 106 ASP A CA 1
ATOM 848 C C . ASP A 1 106 ? -14.453 5.963 18.836 1.00 87.00 106 ASP A C 1
ATOM 850 O O . ASP A 1 106 ? -14.083 5.222 19.743 1.00 87.00 106 ASP A O 1
ATOM 854 N N . LYS A 1 107 ? -15.752 6.080 18.513 1.00 87.06 107 LYS A N 1
ATOM 855 C CA . LYS A 1 107 ? -16.831 5.400 19.255 1.00 87.06 107 LYS A CA 1
ATOM 856 C C . LYS A 1 107 ? -16.683 3.882 19.221 1.00 87.06 107 LYS A C 1
ATOM 858 O O . LYS A 1 107 ? -17.062 3.209 20.172 1.00 87.06 107 LYS A O 1
ATOM 863 N N . LYS A 1 108 ? -16.180 3.352 18.105 1.00 85.88 108 LYS A N 1
ATOM 864 C CA . LYS A 1 108 ? -15.998 1.913 17.887 1.00 85.88 108 LYS A CA 1
ATOM 865 C C . LYS A 1 108 ? -14.543 1.467 18.032 1.00 85.88 108 LYS A C 1
ATOM 867 O O . LYS A 1 108 ? -14.298 0.276 17.910 1.00 85.88 108 LYS A O 1
ATOM 872 N N . ARG A 1 109 ? -13.597 2.392 18.246 1.00 87.88 109 ARG A N 1
ATOM 873 C CA . ARG A 1 109 ? -12.145 2.144 18.167 1.00 87.88 109 ARG A CA 1
ATOM 874 C C . ARG A 1 109 ? -11.759 1.379 16.899 1.00 87.88 109 ARG A C 1
ATOM 876 O O . ARG A 1 109 ? -11.059 0.372 16.930 1.00 87.88 109 ARG A O 1
ATOM 883 N N . THR A 1 110 ? -12.270 1.835 15.759 1.00 87.62 110 THR A N 1
ATOM 884 C CA . THR A 1 110 ? -12.008 1.192 14.461 1.00 87.62 110 THR A CA 1
ATOM 885 C C . THR A 1 110 ? -11.390 2.169 13.485 1.00 87.62 110 THR A C 1
ATOM 887 O O . THR A 1 110 ? -11.656 3.368 13.546 1.00 87.62 110 THR A O 1
ATOM 890 N N . VAL A 1 111 ? -10.580 1.647 12.573 1.00 89.75 111 VAL A N 1
ATOM 891 C CA . VAL A 1 111 ? -9.971 2.409 11.491 1.00 89.75 111 VAL A CA 1
ATOM 892 C C . VAL A 1 111 ? -10.194 1.700 10.161 1.00 89.75 111 VAL A C 1
ATOM 894 O O . VAL A 1 111 ? -10.049 0.480 10.043 1.00 89.75 111 VAL A O 1
ATOM 897 N N . ARG A 1 112 ? -10.574 2.466 9.143 1.00 91.38 112 ARG A N 1
ATOM 898 C CA . ARG A 1 112 ? -10.594 2.016 7.751 1.00 91.38 112 ARG A CA 1
ATOM 899 C C . ARG A 1 112 ? -9.437 2.673 7.014 1.00 91.38 112 ARG A C 1
ATOM 901 O O . ARG A 1 112 ? -9.262 3.887 7.084 1.00 91.38 112 ARG A O 1
ATOM 908 N N . LEU A 1 113 ? -8.663 1.853 6.315 1.00 92.94 113 LEU A N 1
ATOM 909 C CA . LEU A 1 113 ? -7.469 2.287 5.601 1.00 92.94 113 LEU A CA 1
ATOM 910 C C . LEU A 1 113 ? -7.769 2.447 4.111 1.00 92.94 113 LEU A C 1
ATOM 912 O O . LEU A 1 113 ? -8.496 1.644 3.510 1.00 92.94 113 LEU A O 1
ATOM 916 N N . THR A 1 114 ? -7.176 3.477 3.521 1.00 95.81 114 THR A N 1
ATOM 917 C CA . THR A 1 114 ? -7.211 3.732 2.082 1.00 95.81 114 THR A CA 1
ATOM 918 C C . THR A 1 114 ? -5.783 3.716 1.570 1.00 95.81 114 THR A C 1
ATOM 920 O O . THR A 1 114 ? -4.953 4.480 2.052 1.00 95.81 114 THR A O 1
ATOM 923 N N . ILE A 1 115 ? -5.495 2.849 0.608 1.00 97.25 115 ILE A N 1
ATOM 924 C CA . ILE A 1 115 ? -4.202 2.787 -0.068 1.00 97.25 115 ILE A CA 1
ATOM 925 C C . ILE A 1 115 ? -4.356 3.478 -1.420 1.00 97.25 115 ILE A C 1
ATOM 927 O O . ILE A 1 115 ? -5.194 3.093 -2.239 1.00 97.25 115 ILE A O 1
ATOM 931 N N . LEU A 1 116 ? -3.572 4.531 -1.619 1.00 98.19 116 LEU A N 1
ATOM 932 C CA . LEU A 1 116 ? -3.532 5.323 -2.840 1.00 98.19 116 LEU A CA 1
ATOM 933 C C . LEU A 1 116 ? -2.425 4.774 -3.738 1.00 98.19 116 LEU A C 1
ATOM 935 O O . LEU A 1 116 ? -1.279 4.651 -3.305 1.00 98.19 116 LEU A O 1
ATOM 939 N N . ILE A 1 117 ? -2.773 4.446 -4.978 1.00 98.31 117 ILE A N 1
ATOM 940 C CA . ILE A 1 117 ? -1.867 3.858 -5.9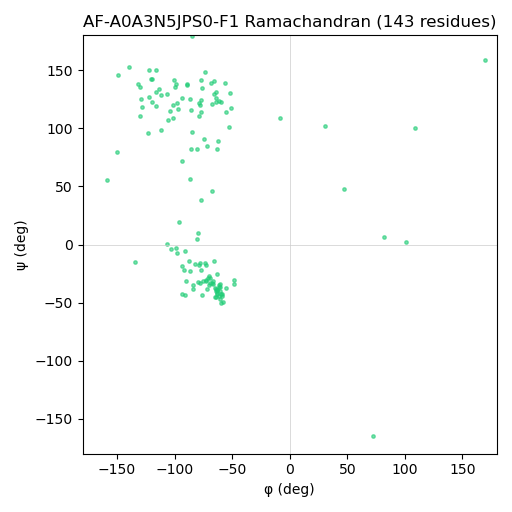61 1.00 98.31 117 ILE A CA 1
ATOM 941 C C . ILE A 1 117 ? -1.831 4.756 -7.193 1.00 98.31 117 ILE A C 1
ATOM 943 O O . ILE A 1 117 ? -2.860 5.085 -7.778 1.00 98.31 117 ILE A O 1
ATOM 947 N N . GLN A 1 118 ? -0.629 5.139 -7.602 1.00 98.19 118 GLN A N 1
ATOM 948 C CA . GLN A 1 118 ? -0.363 5.746 -8.899 1.00 98.19 118 GLN A CA 1
ATOM 949 C C . GLN A 1 118 ? 0.450 4.737 -9.708 1.00 98.19 118 GLN A C 1
ATOM 951 O O . GLN A 1 118 ? 1.652 4.613 -9.494 1.00 98.19 118 GLN A O 1
ATOM 956 N N . GLU A 1 119 ? -0.213 3.983 -10.591 1.00 96.06 119 GLU A N 1
ATOM 957 C CA . GLU A 1 119 ? 0.405 2.856 -11.316 1.00 96.06 119 GLU A CA 1
ATOM 958 C C . GLU A 1 119 ? 1.554 3.311 -12.229 1.00 96.06 119 GLU A C 1
ATOM 960 O O . GLU A 1 119 ?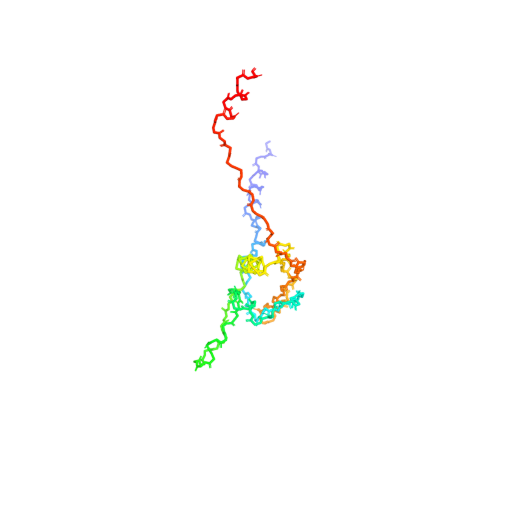 2.592 2.659 -12.307 1.00 96.06 119 GLU A O 1
ATOM 965 N N . GLY A 1 120 ? 1.395 4.464 -12.886 1.00 93.31 120 GLY A N 1
ATOM 966 C CA . GLY A 1 120 ? 2.320 4.905 -13.927 1.00 93.31 120 GLY A CA 1
ATOM 967 C C . GLY A 1 120 ? 2.176 4.079 -15.209 1.00 93.31 120 GLY A C 1
ATOM 968 O O . GLY A 1 120 ? 1.178 3.389 -15.415 1.00 93.31 120 GLY A O 1
ATOM 969 N N . LEU A 1 121 ? 3.160 4.183 -16.102 1.00 92.62 121 LEU A N 1
ATOM 970 C CA . LEU A 1 121 ? 3.167 3.433 -17.359 1.00 92.62 121 LEU A CA 1
ATOM 971 C C . LEU A 1 121 ? 3.844 2.066 -17.172 1.00 92.62 121 LEU A C 1
ATOM 973 O O . LEU A 1 121 ? 4.903 2.011 -16.537 1.00 92.62 121 LEU A O 1
ATOM 977 N N . PRO A 1 122 ? 3.290 0.985 -17.750 1.00 91.56 122 PRO A N 1
ATOM 978 C CA . PRO A 1 122 ? 3.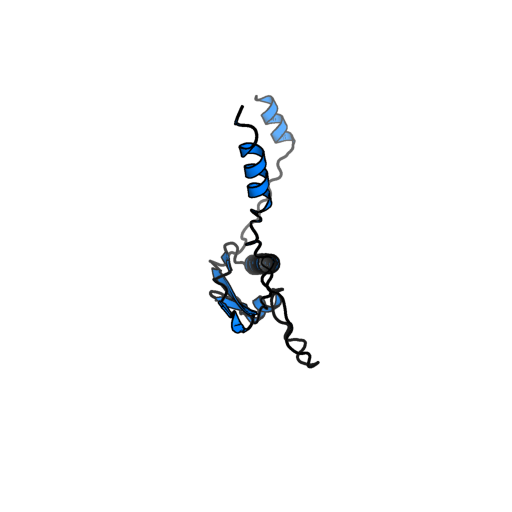949 -0.311 -17.750 1.00 91.56 122 PRO A CA 1
ATOM 979 C C . PRO A 1 122 ? 5.202 -0.267 -18.633 1.00 91.56 122 PRO A C 1
ATOM 981 O O . PRO A 1 122 ? 5.199 0.308 -19.724 1.00 91.56 122 PRO A O 1
ATOM 984 N N . ILE A 1 123 ? 6.275 -0.897 -18.166 1.00 91.19 123 ILE A N 1
ATOM 985 C CA . ILE A 1 123 ? 7.571 -0.960 -18.840 1.00 91.19 123 ILE A CA 1
ATOM 986 C C . ILE A 1 123 ? 7.914 -2.421 -19.110 1.00 91.19 123 ILE A C 1
ATOM 988 O O . ILE A 1 123 ? 7.656 -3.309 -18.298 1.00 91.19 123 ILE A O 1
ATOM 992 N N . ARG A 1 124 ? 8.530 -2.669 -20.267 1.00 88.44 124 ARG A N 1
ATOM 993 C CA . ARG A 1 124 ? 9.117 -3.960 -20.619 1.00 88.44 124 ARG A CA 1
ATOM 994 C C . ARG A 1 124 ? 10.627 -3.803 -20.727 1.00 88.44 124 ARG A C 1
ATOM 996 O O . ARG A 1 124 ? 11.099 -2.871 -21.370 1.00 88.44 124 ARG A O 1
ATOM 1003 N N . VAL A 1 125 ? 11.369 -4.730 -20.128 1.00 86.50 125 VAL A N 1
ATOM 1004 C CA . VAL A 1 125 ? 12.826 -4.792 -20.282 1.00 86.50 125 VAL A CA 1
ATOM 1005 C C . VAL A 1 125 ? 13.146 -5.170 -21.727 1.00 86.50 125 VAL A C 1
ATOM 1007 O O . VAL A 1 125 ? 12.701 -6.215 -22.202 1.00 86.50 125 VAL A O 1
ATOM 1010 N N . SER A 1 126 ? 13.877 -4.306 -22.431 1.00 84.94 126 SER A N 1
ATOM 1011 C CA . SER A 1 126 ? 14.309 -4.538 -23.813 1.00 84.94 126 SER A CA 1
ATOM 1012 C C . SER A 1 126 ? 15.697 -5.165 -23.888 1.00 84.94 126 SER A C 1
ATOM 1014 O O . SER A 1 126 ? 15.916 -6.077 -24.677 1.00 84.94 126 SER A O 1
ATOM 1016 N N . GLU A 1 127 ? 16.625 -4.685 -23.065 1.00 86.62 127 GLU A N 1
ATOM 1017 C CA . GLU A 1 127 ? 18.035 -5.051 -23.116 1.00 86.62 127 GLU A CA 1
ATOM 1018 C C . GLU A 1 127 ? 18.635 -4.991 -21.710 1.00 86.62 127 GLU A C 1
ATOM 1020 O O . GLU A 1 127 ? 18.238 -4.164 -20.886 1.00 86.62 127 GLU A O 1
ATOM 1025 N N . PHE A 1 128 ? 19.584 -5.882 -21.435 1.00 87.62 128 PHE A N 1
ATOM 1026 C CA . PHE A 1 128 ? 20.322 -5.923 -20.182 1.00 87.62 128 PHE A CA 1
ATOM 1027 C C . PHE A 1 128 ? 21.815 -5.998 -20.495 1.00 87.62 128 PHE A C 1
ATOM 1029 O O . PHE A 1 128 ? 22.294 -7.014 -20.993 1.00 87.62 128 PHE A O 1
ATOM 1036 N N . ASN A 1 129 ? 22.531 -4.911 -20.208 1.00 87.12 129 ASN A N 1
ATOM 1037 C CA . ASN A 1 129 ? 23.964 -4.794 -20.450 1.00 87.12 129 ASN A CA 1
ATOM 1038 C C . ASN A 1 129 ? 24.728 -4.929 -19.132 1.00 87.12 129 ASN A C 1
ATOM 1040 O O . ASN A 1 129 ? 24.603 -4.091 -18.238 1.00 87.12 129 ASN A O 1
ATOM 1044 N N . LEU A 1 130 ? 25.516 -6.000 -19.012 1.00 87.69 130 LEU A N 1
ATOM 1045 C CA . LEU A 1 130 ? 26.442 -6.209 -17.903 1.00 87.69 130 LEU A CA 1
ATOM 1046 C C . LEU A 1 130 ? 27.838 -5.770 -18.321 1.00 87.69 130 LEU A C 1
ATOM 1048 O O . LEU A 1 130 ? 28.448 -6.378 -19.198 1.00 87.69 130 LEU A O 1
ATOM 1052 N N . HIS A 1 131 ? 28.363 -4.753 -17.647 1.00 85.62 131 HIS A N 1
ATOM 1053 C CA . HIS A 1 131 ? 29.758 -4.358 -17.781 1.00 85.62 131 HIS A CA 1
ATOM 1054 C C . HIS A 1 131 ? 30.541 -4.903 -16.586 1.00 85.62 131 HIS A C 1
ATOM 1056 O O . HIS A 1 131 ? 30.372 -4.437 -15.460 1.00 85.62 131 HIS A O 1
ATOM 1062 N N . SER A 1 132 ? 31.384 -5.909 -16.817 1.00 78.44 132 SER A N 1
ATOM 1063 C CA . SER A 1 132 ? 32.420 -6.296 -15.861 1.00 78.44 132 SER A CA 1
ATOM 1064 C C . SER A 1 132 ? 33.575 -5.311 -15.983 1.00 78.44 132 SER A C 1
ATOM 1066 O O . SER A 1 132 ? 34.158 -5.190 -17.058 1.00 78.44 132 SER A O 1
ATOM 1068 N N . VAL A 1 133 ? 33.905 -4.615 -14.899 1.00 81.06 133 VAL A N 1
ATOM 1069 C CA . VAL A 1 133 ? 35.147 -3.841 -14.830 1.00 81.06 133 VAL A CA 1
ATOM 1070 C C . VAL A 1 133 ? 36.276 -4.836 -14.592 1.00 81.06 133 VAL A C 1
ATOM 1072 O O . VAL A 1 133 ? 36.296 -5.500 -13.554 1.00 81.06 133 VAL A O 1
ATOM 1075 N N . ASP A 1 134 ? 37.174 -4.984 -15.566 1.00 81.44 134 ASP A N 1
ATOM 1076 C CA . ASP A 1 134 ? 38.380 -5.789 -15.398 1.00 81.44 134 ASP A CA 1
ATOM 1077 C C . ASP A 1 134 ? 39.275 -5.103 -14.345 1.00 81.44 134 ASP A C 1
ATOM 1079 O O . ASP A 1 134 ? 39.528 -3.897 -14.451 1.00 81.44 134 ASP A O 1
ATOM 1083 N N . PRO A 1 135 ? 39.764 -5.814 -13.310 1.00 71.44 135 PRO A N 1
ATOM 1084 C CA . PRO A 1 135 ? 40.739 -5.268 -12.369 1.00 71.44 135 PRO A CA 1
ATOM 1085 C C . PRO A 1 135 ? 41.935 -4.581 -13.051 1.00 71.44 135 PRO A C 1
ATOM 1087 O O . PRO A 1 135 ? 42.459 -3.606 -12.504 1.00 71.44 135 PRO A O 1
ATOM 1090 N N . ALA A 1 136 ? 42.332 -5.023 -14.250 1.00 69.62 136 ALA A N 1
ATOM 1091 C CA . ALA A 1 136 ? 43.408 -4.412 -15.028 1.00 69.62 136 ALA A CA 1
ATOM 1092 C C . ALA A 1 136 ? 43.136 -2.940 -15.402 1.00 69.62 136 ALA A C 1
ATOM 1094 O O . ALA A 1 136 ? 44.053 -2.115 -15.334 1.00 69.62 136 ALA A O 1
ATOM 1095 N N . ASP A 1 137 ? 41.882 -2.579 -15.696 1.00 71.12 137 ASP A N 1
ATOM 1096 C CA . ASP A 1 137 ? 41.496 -1.205 -16.054 1.00 71.12 137 ASP A CA 1
ATOM 1097 C C . ASP A 1 137 ? 41.650 -0.251 -14.859 1.00 71.12 137 ASP A C 1
ATOM 1099 O O . ASP A 1 137 ? 42.049 0.906 -15.007 1.00 71.12 137 ASP A O 1
ATOM 1103 N N . SER A 1 138 ? 41.415 -0.752 -13.641 1.00 68.38 138 SER A N 1
ATOM 1104 C CA . SER A 1 138 ? 41.605 0.021 -12.406 1.00 68.38 138 SER A CA 1
ATOM 1105 C C . SER A 1 138 ? 43.083 0.238 -12.051 1.00 68.38 138 SER A C 1
ATOM 1107 O O . SER A 1 138 ? 43.443 1.290 -11.516 1.00 68.38 138 SER A O 1
ATOM 1109 N N . MET A 1 139 ? 43.960 -0.711 -12.404 1.00 64.88 139 MET A N 1
ATOM 1110 C CA . MET A 1 139 ? 45.404 -0.606 -12.160 1.00 64.88 139 MET A CA 1
ATOM 1111 C C . MET A 1 139 ? 46.062 0.425 -13.086 1.00 64.88 139 MET A C 1
ATOM 1113 O O . MET A 1 139 ? 46.903 1.198 -12.625 1.00 64.88 139 MET A O 1
ATOM 1117 N N . MET A 1 140 ? 45.638 0.514 -14.353 1.00 64.31 140 MET A N 1
ATOM 1118 C CA . MET A 1 140 ? 46.158 1.527 -15.284 1.00 64.31 140 MET A CA 1
ATOM 1119 C C . MET A 1 140 ? 45.834 2.959 -14.834 1.00 64.31 140 MET A C 1
ATOM 1121 O O . MET A 1 140 ? 46.700 3.830 -14.904 1.00 64.31 140 MET A O 1
ATOM 1125 N N . LEU A 1 141 ? 44.638 3.200 -14.288 1.00 63.38 141 LEU 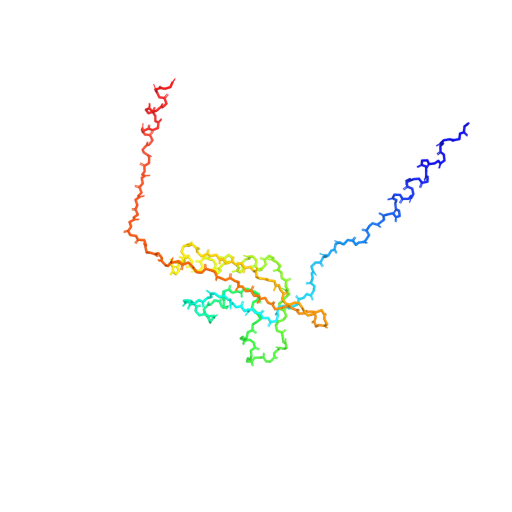A N 1
ATOM 1126 C CA . LEU A 1 141 ? 44.233 4.522 -13.790 1.00 63.38 141 LEU A CA 1
ATOM 1127 C C . LEU A 1 141 ? 45.048 4.978 -12.571 1.00 63.38 141 LEU A C 1
ATOM 1129 O O . LEU A 1 141 ? 45.350 6.161 -12.446 1.00 63.38 141 LEU A O 1
ATOM 1133 N N . SER A 1 142 ? 45.459 4.045 -11.708 1.00 66.31 142 SER A N 1
ATOM 1134 C CA . SER A 1 142 ? 46.308 4.351 -10.545 1.00 66.31 142 SER A CA 1
ATOM 1135 C C . SER A 1 142 ? 47.765 4.674 -10.897 1.00 66.31 142 SER A C 1
ATOM 1137 O O . SER A 1 142 ? 48.470 5.251 -10.080 1.00 66.31 142 SER A O 1
ATOM 1139 N N . SER A 1 143 ? 48.214 4.316 -12.106 1.00 61.38 143 SER A N 1
ATOM 1140 C CA . SER A 1 143 ? 49.581 4.574 -12.590 1.00 61.38 143 SER A CA 1
ATOM 1141 C C . SER A 1 143 ? 49.739 5.904 -13.341 1.00 61.38 143 SER A C 1
ATOM 1143 O O . SER A 1 143 ? 50.849 6.268 -13.724 1.00 61.38 143 SER A O 1
ATOM 1145 N N . LEU A 1 144 ? 48.626 6.612 -13.567 1.00 61.88 144 LEU A N 1
ATOM 1146 C CA . LEU A 1 144 ? 48.558 7.896 -14.273 1.00 61.88 144 LEU A CA 1
ATOM 1147 C C . LEU A 1 144 ? 48.316 9.096 -13.333 1.00 61.88 144 LEU A C 1
ATOM 1149 O O . LEU A 1 144 ? 48.215 10.224 -13.819 1.00 61.88 144 LEU A O 1
ATOM 1153 N N . LEU A 1 145 ? 48.214 8.858 -12.019 1.00 54.00 145 LEU A N 1
ATOM 1154 C CA . LEU A 1 145 ? 48.130 9.861 -10.947 1.00 54.00 145 LEU A CA 1
ATOM 1155 C C . LEU A 1 145 ? 49.426 9.865 -10.132 1.00 54.00 145 LEU A C 1
ATOM 1157 O O . LEU A 1 145 ? 49.837 10.970 -9.715 1.00 54.00 145 LEU A O 1
#

Secondary structure (DSSP, 8-state):
--STTHHHHHHHHHHH-------------EEEEEEEES-SSS-HHHHGGG-TTSPPSSTTTTT-S----B--HHHHHHHHHHHHHHHHHTT-TT-EEEE---EEEGGGTEEEEEEEEE----------------HHHHHHHHT--

Nearest PDB structures (foldseek):
  4xga-assembly1_B  TM=8.821E-01  e=1.170E-04  Escherichia coli K-12
  9cny-assembly1_A  TM=8.663E-01  e=1.634E-04  Escherichia coli
  8qpv-assembly1_A  TM=8.605E-01  e=2.983E-04  Escherichia coli
  8q0g-assembly1_A  TM=8.592E-01  e=1.387E-03  Escherichia coli
  6lyu-assembly1_A  TM=8.276E-01  e=5.646E-03  Escherichia coli K-12

Foldseek 3Di:
DPDVPVVVVVVVVVVVPPPPDDPVDAQQAFEPEEAEDQPPPDDPVVLQVLQPSHWDPVCPVPDDPTSGDGDDPVSVVVSQVSSQVVLVVVQQVVKDKDKDDWDADPVRSYTYTYIYINSPDGDDDDDDDDDDDDVVVVVVVVVVD

Solvent-accessible surface area (backbone atoms only — not comparable to full-atom values): 9051 Å² total; per-residue (Å²): 141,90,68,79,69,59,63,62,52,54,58,54,53,64,69,69,58,69,76,83,77,80,82,80,66,80,66,84,26,27,29,79,36,78,44,78,41,61,60,81,87,59,56,64,84,69,54,50,80,64,35,79,68,47,52,67,70,79,54,65,83,55,90,60,84,75,57,77,41,70,57,44,73,70,51,51,54,49,28,40,51,49,51,44,52,50,42,35,74,77,22,18,73,71,46,46,60,44,79,47,82,66,50,71,38,78,94,74,36,31,31,35,42,35,38,39,36,44,48,68,69,77,55,77,91,87,79,87,86,84,82,81,80,56,71,65,64,60,54,56,59,66,74,76,113

Mean predicted aligned error: 14.06 Å